Protein AF-A0A6L7LEI4-F1 (afdb_monomer_lite)

Foldseek 3Di:
DDDPNFFEDEFEAEQDPVQKGKRWFAALPDPGQKYKYWYDYDPFIWIDMDGSVCVVVQVLHDWDFDDDDPGTMTIDMDHRVRTHTPVPDPVVVVDPVPPPD

Radius of gyration: 14.84 Å; chains: 1; bounding box: 41×22×40 Å

Structure (mmCIF, N/CA/C/O backbone):
data_AF-A0A6L7LEI4-F1
#
_entry.id   AF-A0A6L7LEI4-F1
#
loop_
_atom_site.group_PDB
_atom_site.id
_atom_site.type_symbol
_atom_site.label_atom_id
_atom_site.label_alt_id
_atom_site.label_comp_id
_atom_site.label_asym_id
_atom_site.label_entity_id
_atom_site.label_seq_id
_atom_site.pdbx_PDB_ins_code
_atom_site.Cartn_x
_atom_site.Cartn_y
_atom_site.Cartn_z
_atom_site.occupancy
_atom_site.B_iso_or_equiv
_atom_site.auth_seq_id
_atom_site.auth_comp_id
_atom_site.auth_asym_id
_atom_site.auth_atom_id
_atom_site.pdbx_PDB_model_num
ATOM 1 N N . MET A 1 1 ? -11.434 9.094 2.748 1.00 85.69 1 MET A N 1
ATOM 2 C CA . MET A 1 1 ? -12.349 9.126 1.585 1.00 85.69 1 MET A CA 1
ATOM 3 C C . MET A 1 1 ? -13.482 8.165 1.875 1.00 85.69 1 MET A C 1
ATOM 5 O O . MET A 1 1 ? -13.210 7.189 2.554 1.00 85.69 1 MET A O 1
ATOM 9 N N . GLU A 1 2 ? -14.703 8.427 1.422 1.00 91.75 2 GLU A N 1
ATOM 10 C CA . GLU A 1 2 ? -15.851 7.546 1.663 1.00 91.75 2 GLU A CA 1
ATOM 11 C C . GLU A 1 2 ? -16.547 7.233 0.336 1.00 91.75 2 GLU A C 1
ATOM 13 O O . GLU A 1 2 ? -16.775 8.143 -0.462 1.00 91.75 2 GLU A O 1
ATOM 18 N N . ILE A 1 3 ? -16.823 5.954 0.079 1.00 90.38 3 ILE A N 1
ATOM 19 C CA . ILE A 1 3 ? -17.623 5.477 -1.057 1.00 90.38 3 ILE A CA 1
ATOM 20 C C . ILE A 1 3 ? -18.539 4.378 -0.534 1.00 90.38 3 ILE A C 1
ATOM 22 O O . ILE A 1 3 ? -18.050 3.437 0.084 1.00 90.38 3 ILE A O 1
ATOM 26 N N . ALA A 1 4 ? -19.837 4.460 -0.843 1.00 91.38 4 ALA A N 1
ATOM 27 C CA . ALA A 1 4 ? -20.820 3.436 -0.480 1.00 91.38 4 ALA A CA 1
ATOM 28 C C . ALA A 1 4 ? -20.757 3.058 1.014 1.00 91.38 4 ALA A C 1
ATOM 30 O O . ALA A 1 4 ? -20.712 1.880 1.350 1.00 91.38 4 ALA A O 1
ATOM 31 N N . GLU A 1 5 ? -20.691 4.074 1.886 1.00 94.69 5 GLU A N 1
ATOM 32 C CA . GLU A 1 5 ? -20.600 3.937 3.353 1.00 94.69 5 GLU A CA 1
ATOM 33 C C . GLU A 1 5 ? -19.324 3.233 3.856 1.00 94.69 5 GLU A C 1
ATOM 35 O O . GLU A 1 5 ? -19.205 2.924 5.039 1.00 94.69 5 GLU A O 1
ATOM 40 N N . LEU A 1 6 ? -18.343 2.999 2.977 1.00 95.56 6 LEU A N 1
ATOM 41 C CA . LEU A 1 6 ? -17.035 2.458 3.328 1.00 95.56 6 LEU A CA 1
ATOM 42 C C . LEU A 1 6 ? -15.991 3.566 3.289 1.00 95.56 6 LEU A C 1
ATOM 44 O O . LEU A 1 6 ? -15.912 4.355 2.344 1.00 95.56 6 LEU A O 1
ATOM 48 N N . THR A 1 7 ? -15.144 3.597 4.308 1.00 97.56 7 THR A N 1
ATOM 49 C CA . THR A 1 7 ? -14.091 4.594 4.463 1.00 97.56 7 THR A CA 1
ATOM 50 C C . THR A 1 7 ? -12.725 4.035 4.063 1.00 97.56 7 THR A C 1
ATOM 52 O O . THR A 1 7 ? -12.334 2.926 4.423 1.00 97.56 7 THR A O 1
ATOM 55 N N . PHE A 1 8 ? -11.964 4.828 3.313 1.00 96.81 8 PHE A N 1
ATOM 56 C CA . PHE A 1 8 ? -10.696 4.435 2.707 1.00 96.81 8 PHE A CA 1
ATOM 57 C C . PHE A 1 8 ? -9.564 5.380 3.117 1.00 96.81 8 PHE A C 1
ATOM 59 O O . PHE A 1 8 ? -9.684 6.612 2.997 1.00 96.81 8 PHE A O 1
ATOM 66 N N . GLU A 1 9 ? -8.439 4.796 3.532 1.00 96.50 9 GLU A N 1
ATOM 67 C CA . GLU A 1 9 ? -7.121 5.428 3.492 1.00 96.50 9 GLU A CA 1
ATOM 68 C C . GLU A 1 9 ? -6.426 5.014 2.188 1.00 96.50 9 GLU A C 1
ATOM 70 O O . GLU A 1 9 ? -6.305 3.832 1.885 1.00 96.50 9 GLU A O 1
ATOM 75 N N . VAL A 1 10 ? -5.970 5.989 1.402 1.00 96.75 10 VAL A N 1
ATOM 76 C CA . VAL A 1 10 ? -5.268 5.738 0.137 1.00 96.75 10 VAL A CA 1
ATOM 77 C C . VAL A 1 10 ? -3.825 6.203 0.277 1.00 96.75 10 VAL A C 1
ATOM 79 O O . VAL A 1 10 ? -3.570 7.319 0.738 1.00 96.75 10 VAL A O 1
ATOM 82 N N . LYS A 1 11 ? -2.877 5.352 -0.116 1.00 97.50 11 LYS A N 1
ATOM 83 C CA . LYS A 1 11 ? -1.448 5.662 -0.168 1.00 97.50 11 LYS A CA 1
ATOM 84 C C . LYS A 1 11 ? -0.920 5.437 -1.568 1.00 97.50 11 LYS A C 1
ATOM 86 O O . LYS A 1 11 ? -1.133 4.386 -2.159 1.00 97.50 11 LYS A O 1
ATOM 91 N N . THR A 1 12 ? -0.166 6.404 -2.057 1.00 97.69 12 THR A N 1
ATOM 92 C CA . THR A 1 12 ? 0.540 6.317 -3.332 1.00 97.69 12 THR A CA 1
ATOM 93 C C . THR A 1 12 ? 2.037 6.277 -3.072 1.00 97.69 12 THR A C 1
ATOM 95 O O . THR A 1 12 ? 2.519 6.954 -2.160 1.00 97.69 12 THR A O 1
ATOM 98 N N . ALA A 1 13 ? 2.781 5.528 -3.874 1.00 98.12 13 ALA A N 1
ATOM 99 C CA . ALA A 1 13 ? 4.237 5.544 -3.844 1.00 98.12 13 ALA A CA 1
ATOM 100 C C . ALA A 1 13 ? 4.792 5.330 -5.253 1.00 98.12 13 ALA A C 1
ATOM 102 O O . ALA A 1 13 ? 4.239 4.552 -6.025 1.00 98.12 13 ALA A O 1
ATOM 103 N N . SER A 1 14 ? 5.894 6.002 -5.575 1.00 97.81 14 SER A N 1
ATOM 104 C CA . SER A 1 14 ? 6.676 5.691 -6.772 1.00 97.81 14 SER A CA 1
ATOM 105 C C . SER A 1 14 ? 7.696 4.599 -6.458 1.00 97.81 14 SER A C 1
ATOM 107 O O . SER A 1 14 ? 8.140 4.498 -5.311 1.00 97.81 14 SER A O 1
ATOM 109 N N . GLU A 1 15 ? 8.064 3.797 -7.456 1.00 97.25 15 GLU A N 1
ATOM 110 C CA . GLU A 1 15 ? 9.144 2.814 -7.317 1.00 97.25 15 GLU A CA 1
ATOM 111 C C . GLU A 1 15 ? 10.457 3.520 -6.941 1.00 97.25 15 GLU A C 1
ATOM 113 O O . GLU A 1 15 ? 10.885 4.478 -7.593 1.00 97.25 15 GLU A O 1
ATOM 118 N N . ASP A 1 16 ? 11.077 3.083 -5.845 1.00 94.44 16 ASP A N 1
ATOM 119 C CA . ASP A 1 16 ? 12.371 3.590 -5.411 1.00 94.44 16 ASP A CA 1
ATOM 120 C C . ASP A 1 16 ? 13.528 2.937 -6.188 1.00 94.44 16 ASP A C 1
ATOM 122 O O . ASP A 1 16 ? 1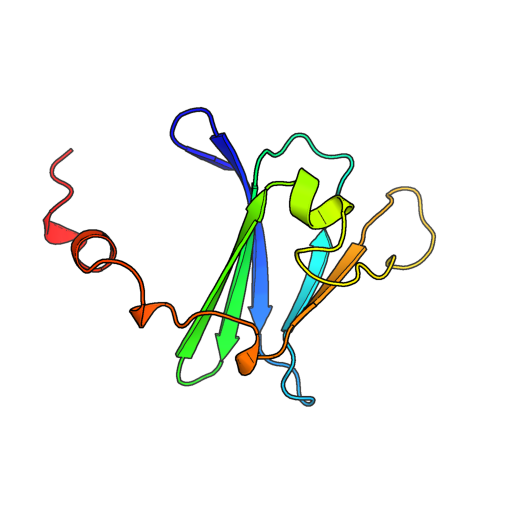3.363 1.984 -6.947 1.00 94.44 16 ASP A O 1
ATOM 126 N N . ARG A 1 17 ? 14.755 3.432 -5.983 1.00 93.12 17 ARG A N 1
ATOM 127 C CA . ARG A 1 17 ? 15.954 2.878 -6.643 1.00 93.12 17 ARG A CA 1
ATOM 128 C C . ARG A 1 17 ? 16.230 1.407 -6.296 1.00 93.12 17 ARG A C 1
ATOM 130 O O . ARG A 1 17 ? 17.049 0.785 -6.962 1.00 93.12 17 ARG A O 1
ATOM 137 N N . GLY A 1 18 ? 15.614 0.881 -5.238 1.00 92.81 18 GLY A N 1
ATOM 138 C CA . GLY A 1 18 ? 15.714 -0.512 -4.812 1.00 92.81 18 GLY A CA 1
ATOM 139 C C . GLY A 1 18 ? 14.612 -1.409 -5.381 1.00 92.81 18 GLY A C 1
ATOM 140 O O . GLY A 1 18 ? 14.535 -2.573 -4.983 1.00 92.81 18 GLY A O 1
ATOM 141 N N . GLY A 1 19 ? 13.762 -0.892 -6.274 1.00 95.12 19 GLY A N 1
ATOM 142 C CA . GLY A 1 19 ? 12.660 -1.637 -6.880 1.00 95.12 19 GLY A CA 1
ATOM 143 C C . GLY A 1 19 ? 11.509 -1.896 -5.909 1.00 95.12 19 GLY A C 1
ATOM 144 O O . GLY A 1 19 ? 10.878 -2.951 -5.953 1.00 95.12 19 GLY A O 1
ATOM 145 N N . SER A 1 20 ? 11.298 -1.005 -4.936 1.00 97.19 20 SER A N 1
ATOM 146 C CA . SER A 1 20 ? 10.245 -1.143 -3.927 1.00 97.19 20 SER A CA 1
ATOM 147 C C . SER A 1 20 ? 9.385 0.112 -3.815 1.00 97.19 20 SER A C 1
ATOM 149 O O . SER A 1 20 ? 9.820 1.229 -4.080 1.00 97.19 20 SER A O 1
ATOM 151 N N . PHE A 1 21 ? 8.153 -0.073 -3.356 1.00 98.19 21 PHE A N 1
ATOM 152 C CA . PHE A 1 21 ? 7.226 0.990 -2.993 1.00 98.19 21 PHE A CA 1
ATOM 153 C C . PHE A 1 21 ? 7.222 1.175 -1.480 1.00 98.19 21 PHE A C 1
ATOM 155 O O . PHE A 1 21 ? 7.118 0.200 -0.736 1.00 98.19 21 PHE A O 1
ATOM 162 N N . GLN A 1 22 ? 7.296 2.423 -1.016 1.00 97.50 22 GLN A N 1
ATOM 163 C CA . GLN A 1 22 ? 7.245 2.764 0.407 1.00 97.50 22 GLN A CA 1
ATOM 164 C C . GLN A 1 22 ? 5.971 3.551 0.721 1.00 97.50 22 GLN A C 1
ATOM 166 O O . GLN A 1 22 ? 5.917 4.774 0.576 1.00 97.50 22 GLN A O 1
ATOM 171 N N . PHE A 1 23 ? 4.937 2.846 1.177 1.0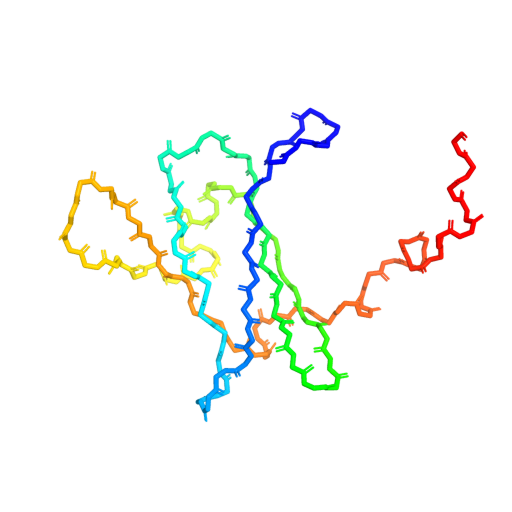0 97.81 23 PHE A N 1
ATOM 172 C CA . PHE A 1 23 ? 3.664 3.440 1.574 1.00 97.81 23 PHE A CA 1
ATOM 173 C C . PHE A 1 23 ? 3.765 3.971 3.003 1.00 97.81 23 PHE A C 1
ATOM 175 O O . PHE A 1 23 ? 3.599 3.242 3.983 1.00 97.81 23 PHE A O 1
ATOM 182 N N . ASN A 1 24 ? 4.087 5.257 3.113 1.0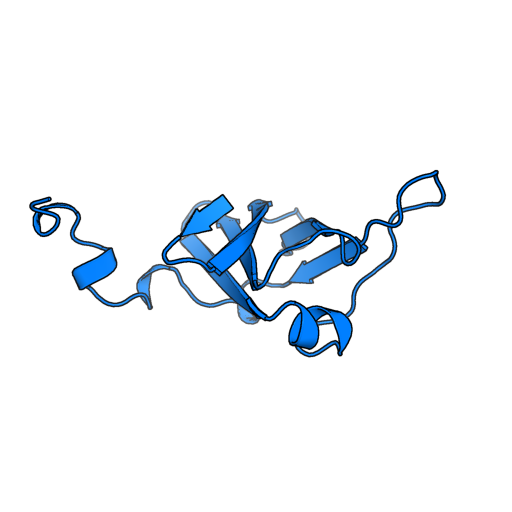0 96.00 24 ASN A N 1
ATOM 183 C CA . ASN A 1 24 ? 4.358 5.920 4.382 1.00 96.00 24 ASN A CA 1
ATOM 184 C C . ASN A 1 24 ? 3.097 6.447 5.075 1.00 96.00 24 ASN A C 1
ATOM 186 O O . ASN A 1 24 ? 2.046 6.672 4.471 1.00 96.00 24 ASN A O 1
ATOM 190 N N . HIS A 1 25 ? 3.252 6.733 6.366 1.00 94.44 25 HIS A N 1
ATOM 191 C CA . HIS A 1 25 ? 2.255 7.390 7.204 1.00 94.44 25 HIS A CA 1
ATOM 192 C C . HIS A 1 25 ? 0.906 6.662 7.293 1.00 94.44 25 HIS A C 1
ATOM 194 O O . HIS A 1 25 ? -0.137 7.312 7.370 1.00 94.44 25 HIS A O 1
ATOM 200 N N . ILE A 1 26 ? 0.916 5.328 7.279 1.00 95.25 26 ILE A N 1
ATOM 201 C CA . ILE A 1 26 ? -0.268 4.505 7.550 1.00 95.25 26 ILE A CA 1
ATOM 202 C C . ILE A 1 26 ? -0.626 4.646 9.029 1.00 95.25 26 ILE A C 1
ATOM 204 O O . ILE A 1 26 ? 0.231 4.493 9.910 1.00 95.25 26 ILE A O 1
ATOM 208 N N . ARG A 1 27 ? -1.894 4.956 9.307 1.00 92.19 27 ARG A N 1
ATOM 209 C CA . ARG A 1 27 ? -2.358 5.326 10.647 1.00 92.19 27 ARG A CA 1
ATOM 210 C C . ARG A 1 27 ? -3.456 4.404 11.143 1.00 92.19 27 ARG A C 1
ATOM 212 O O . ARG A 1 27 ? -4.633 4.650 10.921 1.00 92.19 27 ARG A O 1
ATOM 219 N N . LEU A 1 28 ? -3.076 3.362 11.879 1.00 92.06 28 LEU A N 1
ATOM 220 C CA . LEU A 1 28 ? -4.033 2.405 12.448 1.00 92.06 28 LEU A CA 1
ATOM 221 C C . LEU A 1 28 ? -4.979 3.033 13.489 1.00 92.06 28 LEU A C 1
ATOM 223 O O . LEU A 1 28 ? -5.993 2.438 13.835 1.00 92.06 28 LEU A O 1
ATOM 227 N N . ASP A 1 29 ? -4.690 4.240 13.970 1.00 91.44 29 ASP A N 1
ATOM 228 C CA . ASP A 1 29 ? -5.545 5.000 14.882 1.00 91.44 29 ASP A CA 1
ATOM 229 C C . ASP A 1 29 ? -6.654 5.798 14.169 1.00 91.44 29 ASP A C 1
ATOM 231 O O . ASP A 1 29 ? -7.572 6.287 14.821 1.00 91.44 29 ASP A O 1
ATOM 235 N N . ARG A 1 30 ? -6.617 5.923 12.834 1.00 90.69 30 ARG A N 1
ATOM 236 C CA . ARG A 1 30 ? -7.671 6.602 12.062 1.00 90.69 30 ARG A CA 1
ATOM 237 C C . ARG A 1 30 ? -8.864 5.687 11.790 1.00 90.69 30 ARG A C 1
ATOM 239 O O . ARG A 1 30 ? -8.699 4.486 11.589 1.00 90.69 30 ARG A O 1
ATOM 246 N N . GLY A 1 31 ? -10.064 6.263 11.755 1.00 92.69 31 GLY A N 1
ATOM 247 C CA . GLY A 1 31 ? -11.291 5.564 11.366 1.00 92.69 31 GLY A CA 1
ATOM 248 C C . GLY A 1 31 ? -11.371 5.391 9.852 1.00 92.69 31 GLY A C 1
ATOM 249 O O . GLY A 1 31 ? -11.932 6.248 9.178 1.00 92.69 31 GLY A O 1
ATOM 250 N N . TYR A 1 32 ? -10.753 4.330 9.332 1.00 96.56 32 TYR A N 1
ATOM 251 C CA . TYR A 1 32 ? -10.982 3.840 7.975 1.00 96.56 32 TYR A CA 1
ATOM 252 C C . TYR A 1 32 ? -11.261 2.336 7.999 1.00 96.56 32 TYR A C 1
ATOM 254 O O . TYR A 1 32 ? -10.746 1.625 8.866 1.00 96.56 32 TYR A O 1
ATOM 262 N N . ASP A 1 33 ? -12.019 1.853 7.023 1.00 97.94 33 ASP A N 1
ATOM 263 C CA . ASP A 1 33 ? -12.345 0.437 6.857 1.00 97.94 33 ASP A CA 1
ATOM 264 C C . ASP A 1 33 ? -11.296 -0.284 6.005 1.00 97.94 33 ASP A C 1
ATOM 266 O O . ASP A 1 33 ? -10.903 -1.411 6.318 1.00 97.94 33 ASP A O 1
ATOM 270 N N . TYR A 1 34 ? -10.790 0.384 4.962 1.00 98.19 34 TYR A N 1
ATOM 271 C CA . TYR A 1 34 ? -9.836 -0.188 4.009 1.00 98.19 34 TYR A CA 1
ATOM 272 C C . TYR A 1 34 ? -8.615 0.702 3.760 1.00 98.19 34 TYR A C 1
ATOM 274 O O . TYR A 1 34 ? -8.711 1.929 3.700 1.00 98.19 34 TYR A O 1
ATOM 282 N N . LEU A 1 35 ? -7.464 0.063 3.559 1.00 98.00 35 LEU A N 1
ATOM 283 C CA . LEU A 1 35 ? -6.248 0.676 3.034 1.00 98.00 35 LEU A CA 1
ATOM 284 C C . LEU A 1 35 ? -6.101 0.289 1.561 1.00 98.00 35 LEU A C 1
ATOM 286 O O . LEU A 1 35 ? -6.088 -0.898 1.242 1.00 98.00 35 LEU A O 1
ATOM 290 N N . ILE A 1 36 ? -5.934 1.275 0.685 1.00 97.56 36 ILE A N 1
ATOM 291 C CA . ILE A 1 36 ? -5.580 1.075 -0.724 1.00 97.56 36 ILE A CA 1
ATOM 292 C C . ILE A 1 36 ? -4.171 1.617 -0.950 1.00 97.56 36 ILE A C 1
ATOM 294 O O . ILE A 1 36 ? -3.879 2.769 -0.626 1.00 97.56 36 ILE A O 1
ATOM 298 N N . CYS A 1 37 ? -3.308 0.798 -1.538 1.00 98.25 37 CYS A N 1
ATOM 299 C CA . CYS A 1 37 ? -1.947 1.164 -1.903 1.00 98.25 37 CYS A CA 1
ATOM 300 C C . CYS A 1 37 ? -1.798 1.141 -3.423 1.00 98.25 37 CYS A C 1
ATOM 302 O O . CYS A 1 37 ? -2.050 0.109 -4.039 1.00 98.25 37 CYS A O 1
ATOM 304 N N . LEU A 1 38 ? -1.362 2.257 -4.006 1.00 98.00 38 LEU A N 1
ATOM 305 C CA . LEU A 1 38 ? -1.131 2.429 -5.440 1.00 98.00 38 LEU A CA 1
ATOM 306 C C . LEU A 1 38 ? 0.358 2.696 -5.704 1.00 98.00 38 LEU A C 1
ATOM 308 O O . LEU A 1 38 ? 0.882 3.756 -5.352 1.00 98.00 38 LEU A O 1
ATOM 312 N N . GLY A 1 39 ? 1.041 1.719 -6.288 1.00 98.12 39 GLY A N 1
ATOM 313 C CA . GLY A 1 39 ? 2.416 1.833 -6.757 1.00 98.12 39 GLY A CA 1
ATOM 314 C C . GLY A 1 39 ? 2.453 2.356 -8.190 1.00 98.12 39 GLY A C 1
ATOM 315 O O . GLY A 1 39 ? 1.731 1.855 -9.047 1.00 98.12 39 GLY A O 1
ATOM 316 N N . VAL A 1 40 ? 3.288 3.358 -8.457 1.00 97.38 40 VAL A N 1
ATOM 317 C CA . VAL A 1 40 ? 3.474 3.927 -9.800 1.00 97.38 40 VAL A CA 1
ATOM 318 C C . VAL A 1 40 ? 4.921 3.743 -10.237 1.00 97.38 40 VAL A C 1
ATOM 320 O O . VAL A 1 40 ? 5.849 4.143 -9.529 1.00 97.38 40 VAL A O 1
ATOM 323 N N . ARG A 1 41 ? 5.116 3.181 -11.425 1.00 95.38 41 ARG A N 1
ATOM 324 C CA . ARG A 1 41 ? 6.410 3.089 -12.107 1.00 95.38 41 ARG A CA 1
ATOM 325 C C . ARG A 1 41 ? 6.227 3.434 -13.591 1.00 95.38 41 ARG A C 1
ATOM 327 O O . ARG A 1 41 ? 5.083 3.584 -14.016 1.00 95.38 41 ARG A O 1
ATOM 334 N N . PRO A 1 42 ? 7.301 3.678 -14.360 1.00 90.38 42 PRO A N 1
ATOM 335 C CA . PRO A 1 42 ? 7.169 4.371 -15.643 1.00 90.38 42 PRO A CA 1
ATOM 336 C C . PRO A 1 42 ? 6.235 3.682 -16.652 1.00 90.38 42 PRO A C 1
ATOM 338 O O . PRO A 1 42 ? 5.551 4.373 -17.402 1.00 90.38 42 PRO A O 1
ATOM 341 N N . GLU A 1 43 ? 6.160 2.352 -16.638 1.00 91.19 43 GLU A N 1
ATOM 342 C CA . GLU A 1 43 ? 5.382 1.562 -17.599 1.00 91.19 43 GLU A CA 1
ATOM 343 C C . GLU A 1 43 ? 4.103 0.942 -17.022 1.00 91.19 43 GLU A C 1
ATOM 345 O O . GLU A 1 43 ? 3.283 0.430 -17.781 1.00 91.19 43 GLU A O 1
ATOM 350 N N . GLU A 1 44 ? 3.913 0.968 -15.701 1.00 94.12 44 GLU A N 1
ATOM 351 C CA . GLU A 1 44 ? 2.769 0.310 -15.070 1.00 94.12 44 GLU A CA 1
ATOM 352 C C . GLU A 1 44 ? 2.328 0.979 -13.766 1.00 94.12 44 GLU A C 1
ATOM 354 O O . GLU A 1 44 ? 3.099 1.602 -13.028 1.00 94.12 44 GLU A O 1
ATOM 359 N N . ILE A 1 45 ? 1.046 0.800 -13.462 1.00 96.44 45 ILE A N 1
ATOM 360 C CA . ILE A 1 45 ? 0.474 1.092 -12.156 1.00 96.44 45 ILE A CA 1
ATOM 361 C C . ILE A 1 45 ? 0.091 -0.242 -11.534 1.00 96.44 45 ILE A C 1
ATOM 363 O O . ILE A 1 45 ? -0.600 -1.052 -12.152 1.00 96.44 45 ILE A O 1
ATOM 367 N N . VAL A 1 46 ? 0.515 -0.446 -10.294 1.00 97.56 46 VAL A N 1
ATOM 368 C CA . VAL A 1 46 ? 0.178 -1.627 -9.506 1.00 97.56 46 VAL A CA 1
ATOM 369 C C . VAL A 1 46 ? -0.591 -1.226 -8.259 1.00 97.56 46 VAL A C 1
ATOM 371 O O . V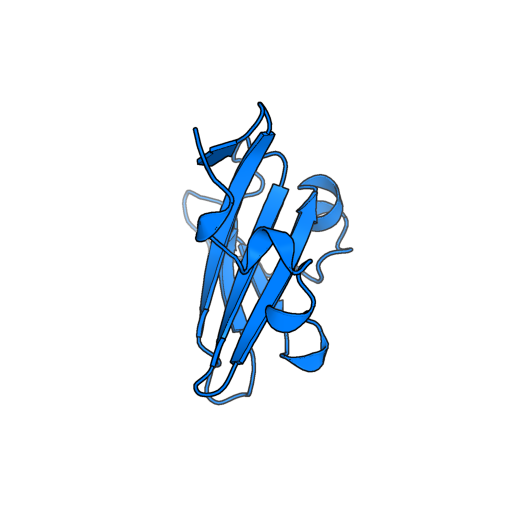AL A 1 46 ? -0.436 -0.121 -7.739 1.00 97.56 46 VAL A O 1
ATOM 374 N N . PHE A 1 47 ? -1.438 -2.108 -7.749 1.00 97.62 47 PHE A N 1
ATOM 375 C CA . PHE A 1 47 ? -2.262 -1.825 -6.586 1.00 97.62 47 PHE A CA 1
ATOM 376 C C . PHE A 1 47 ? -2.447 -3.048 -5.696 1.00 97.62 47 PHE A C 1
ATOM 378 O O . PHE A 1 47 ? -2.288 -4.184 -6.126 1.00 97.62 47 PHE A O 1
ATOM 385 N N . ASN A 1 48 ? -2.817 -2.794 -4.446 1.00 97.69 48 ASN A N 1
ATOM 386 C CA . ASN A 1 48 ? -3.449 -3.758 -3.553 1.00 97.69 48 ASN A CA 1
ATOM 387 C C . ASN A 1 48 ? -4.414 -3.012 -2.623 1.00 97.69 48 ASN A C 1
ATOM 389 O O . ASN A 1 48 ? -4.282 -1.803 -2.407 1.00 97.69 48 ASN A O 1
ATOM 393 N N . GLY A 1 49 ? -5.364 -3.745 -2.048 1.00 96.56 49 GLY A N 1
ATOM 394 C CA . GLY A 1 49 ? -6.275 -3.232 -1.033 1.00 96.56 49 GLY A CA 1
ATOM 395 C C . GLY A 1 49 ? -6.502 -4.260 0.066 1.00 96.56 49 GLY A C 1
ATOM 396 O O . GLY A 1 49 ? -6.537 -5.458 -0.211 1.00 96.56 49 GLY A O 1
ATOM 397 N N . TRP A 1 50 ? -6.657 -3.783 1.298 1.00 98.06 50 TRP A N 1
ATOM 398 C CA . TRP A 1 50 ? -6.856 -4.619 2.482 1.00 98.06 50 TRP A CA 1
ATOM 399 C C . TRP A 1 50 ? -7.851 -3.978 3.437 1.00 98.06 50 TRP A C 1
ATOM 401 O O . TRP A 1 50 ? -7.911 -2.751 3.549 1.00 98.06 50 TRP A O 1
ATOM 411 N N . ARG A 1 51 ? -8.582 -4.801 4.187 1.00 97.81 51 ARG A N 1
ATOM 412 C CA . ARG A 1 51 ? -9.289 -4.349 5.388 1.00 97.81 51 ARG A CA 1
ATOM 413 C C . ARG A 1 51 ? -8.272 -3.857 6.407 1.00 97.81 51 ARG A C 1
ATOM 415 O O . ARG A 1 51 ? -7.191 -4.425 6.547 1.00 97.81 51 ARG A O 1
ATOM 422 N N . LYS A 1 52 ? -8.642 -2.859 7.203 1.00 96.38 52 LYS A N 1
ATOM 423 C CA . LYS A 1 52 ? -7.792 -2.356 8.288 1.00 96.38 52 LYS A CA 1
ATOM 424 C C . LYS A 1 52 ? -7.334 -3.469 9.248 1.00 96.38 52 LYS A C 1
ATOM 426 O O . LYS A 1 52 ? -6.180 -3.456 9.667 1.00 96.38 52 LYS A O 1
ATOM 431 N N . GLY A 1 53 ? -8.205 -4.443 9.534 1.00 96.69 53 GLY A N 1
ATOM 432 C CA . GLY A 1 53 ? -7.873 -5.635 10.328 1.00 96.69 53 GLY A CA 1
ATOM 433 C C . GLY A 1 53 ? -6.718 -6.445 9.731 1.00 96.69 53 GLY A C 1
ATOM 434 O O . GLY A 1 53 ? -5.728 -6.695 10.411 1.00 96.69 53 GLY A O 1
ATOM 435 N N . GLU A 1 54 ? -6.771 -6.725 8.427 1.00 98.19 54 GLU A N 1
ATOM 436 C CA . GLU A 1 54 ? -5.727 -7.459 7.695 1.00 98.19 54 GLU A CA 1
ATOM 437 C C . GLU A 1 54 ? -4.383 -6.713 7.691 1.00 98.19 54 GLU A C 1
ATOM 439 O O . GLU A 1 54 ? -3.313 -7.325 7.700 1.00 98.19 54 GLU A O 1
ATOM 444 N N . VAL A 1 55 ? -4.420 -5.379 7.718 1.00 96.88 55 VAL A N 1
ATOM 445 C CA . VAL A 1 55 ? -3.218 -4.552 7.869 1.00 96.88 55 VAL A CA 1
ATOM 446 C C . VAL A 1 55 ? -2.634 -4.693 9.281 1.00 96.88 55 VAL A C 1
ATOM 448 O O . VAL A 1 55 ? -1.426 -4.869 9.422 1.00 96.88 55 VAL A O 1
ATOM 451 N N . SER A 1 56 ? -3.468 -4.655 10.328 1.00 93.62 56 SER A N 1
ATOM 452 C CA . SER A 1 56 ? -3.014 -4.824 11.719 1.00 93.62 56 SER A CA 1
ATOM 453 C C . SER A 1 56 ? -2.574 -6.250 12.069 1.00 93.62 56 SER A C 1
ATOM 455 O O . SER A 1 56 ? -1.719 -6.425 12.931 1.00 93.62 56 SER A O 1
ATOM 457 N N . GLU A 1 57 ? -3.125 -7.255 11.390 1.00 95.62 57 GLU A N 1
ATOM 458 C CA . GLU A 1 57 ? -2.812 -8.680 11.570 1.00 95.62 57 GLU A CA 1
ATOM 459 C C . GLU A 1 57 ? -1.571 -9.122 10.774 1.00 95.62 57 GLU A C 1
ATOM 461 O O . GLU A 1 57 ? -1.119 -10.257 10.903 1.00 95.62 57 GLU A O 1
ATOM 466 N N . GLY A 1 58 ? -0.998 -8.231 9.954 1.00 96.06 58 GLY A N 1
ATOM 467 C CA . GLY A 1 58 ? 0.209 -8.498 9.167 1.00 96.06 58 GLY A CA 1
ATOM 468 C C . GLY A 1 58 ? -0.034 -9.221 7.839 1.00 96.06 58 GLY A C 1
ATOM 469 O O . GLY A 1 58 ? 0.929 -9.537 7.143 1.00 96.06 58 GLY A O 1
ATOM 470 N N . ILE A 1 59 ? -1.292 -9.430 7.436 1.00 97.25 59 ILE A N 1
ATOM 471 C CA . ILE A 1 59 ? -1.661 -10.050 6.150 1.00 97.25 59 ILE A CA 1
ATOM 472 C C . ILE A 1 59 ? -1.236 -9.155 4.976 1.00 97.25 59 ILE A C 1
ATOM 474 O O . ILE A 1 59 ? -0.755 -9.645 3.955 1.00 97.25 59 ILE A O 1
ATOM 478 N N . ALA A 1 60 ? -1.341 -7.830 5.129 1.00 96.44 60 ALA A N 1
ATOM 479 C CA . ALA A 1 60 ? -0.842 -6.875 4.133 1.00 96.44 60 ALA A CA 1
ATOM 480 C C . ALA A 1 60 ? 0.699 -6.868 4.010 1.00 96.44 60 ALA A C 1
ATOM 482 O O . ALA A 1 60 ? 1.257 -6.416 3.003 1.00 96.44 60 ALA A O 1
ATOM 483 N N . GLY A 1 61 ? 1.386 -7.386 5.031 1.00 95.88 61 GLY A N 1
ATOM 484 C CA . GLY A 1 61 ? 2.831 -7.358 5.210 1.00 95.88 61 GLY A CA 1
ATOM 485 C C . GLY A 1 61 ? 3.238 -6.691 6.525 1.00 95.88 61 GLY A C 1
ATOM 486 O O . GLY A 1 61 ? 2.413 -6.171 7.277 1.00 95.88 61 GLY A O 1
ATOM 487 N N . THR A 1 62 ? 4.541 -6.695 6.803 1.00 95.69 62 THR A N 1
ATOM 488 C CA . THR A 1 62 ? 5.092 -6.127 8.037 1.00 95.69 62 THR A CA 1
ATOM 489 C C . THR A 1 62 ? 5.051 -4.602 8.014 1.00 95.69 62 THR A C 1
ATOM 491 O O . THR A 1 62 ? 5.671 -3.961 7.163 1.00 95.69 62 THR A O 1
ATOM 494 N N . LEU A 1 63 ? 4.379 -4.016 9.004 1.00 95.25 63 LEU A N 1
ATOM 495 C CA . LEU A 1 63 ? 4.423 -2.582 9.257 1.00 95.25 63 LEU A CA 1
ATOM 496 C C . LEU A 1 63 ? 5.680 -2.200 10.040 1.00 95.25 63 LEU A C 1
ATOM 498 O O . LEU A 1 63 ? 5.947 -2.730 11.117 1.00 95.25 63 LEU A O 1
ATOM 502 N N . VAL A 1 64 ? 6.416 -1.215 9.534 1.00 94.38 64 VAL A N 1
ATOM 503 C CA . VAL A 1 64 ? 7.568 -0.626 10.225 1.00 94.38 64 VAL A CA 1
ATOM 504 C C . VAL A 1 64 ? 7.159 0.720 10.803 1.00 94.38 64 VAL A C 1
ATOM 506 O O . VAL A 1 64 ? 6.716 1.604 10.069 1.00 94.38 64 VAL A O 1
ATOM 509 N N . ARG A 1 65 ? 7.311 0.907 12.116 1.00 90.38 65 ARG A N 1
ATOM 510 C CA . ARG A 1 65 ? 7.033 2.196 12.761 1.00 90.38 6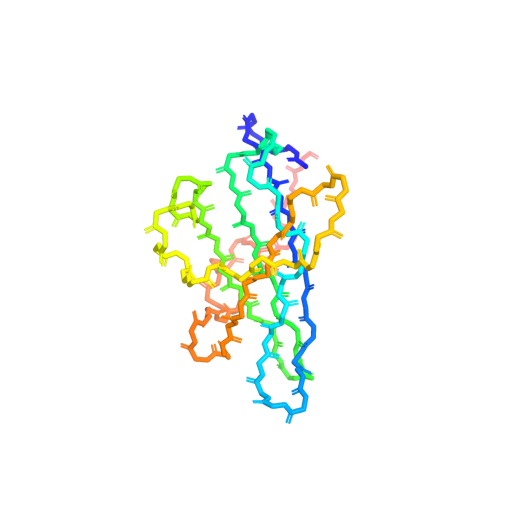5 ARG A CA 1
ATOM 511 C C . ARG A 1 65 ? 7.987 3.264 12.220 1.00 90.38 65 ARG A C 1
ATOM 513 O O . ARG A 1 65 ? 9.202 3.079 12.217 1.00 90.38 65 ARG A O 1
ATOM 520 N N . MET A 1 66 ? 7.435 4.382 11.762 1.00 85.00 66 MET A N 1
ATOM 521 C CA . MET A 1 66 ? 8.215 5.575 11.435 1.00 85.00 66 MET A CA 1
ATOM 522 C C . MET A 1 66 ? 8.501 6.326 12.748 1.00 85.00 66 MET A C 1
ATOM 524 O O . MET A 1 66 ? 7.638 6.332 13.621 1.00 85.00 66 MET A O 1
ATOM 528 N N . ALA A 1 67 ? 9.719 6.862 12.899 1.00 74.81 67 ALA A N 1
ATOM 529 C CA . ALA A 1 67 ? 10.357 7.343 14.140 1.00 74.81 67 ALA A CA 1
ATOM 530 C C . ALA A 1 67 ? 9.472 8.065 15.188 1.00 74.81 67 ALA A C 1
ATOM 532 O O . ALA A 1 67 ? 8.406 8.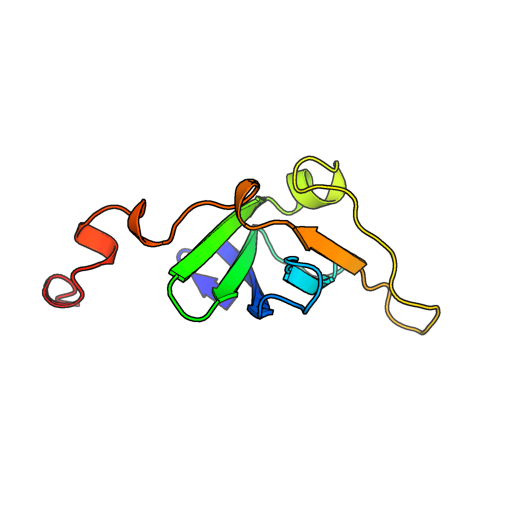602 14.894 1.00 74.81 67 ALA A O 1
ATOM 533 N N . GLU A 1 68 ? 9.951 8.094 16.437 1.00 57.44 68 GLU A N 1
ATOM 534 C CA . GLU A 1 68 ? 9.198 8.567 17.604 1.00 57.44 68 GLU A CA 1
ATOM 535 C C . GLU A 1 68 ? 8.832 10.064 17.559 1.00 57.44 68 GLU A C 1
ATOM 537 O O . GLU A 1 68 ? 9.683 10.945 17.480 1.00 57.44 68 GLU A O 1
ATOM 542 N N . GLY A 1 69 ? 7.526 10.328 17.654 1.00 64.69 69 GLY A N 1
ATOM 543 C CA . GLY A 1 69 ? 6.873 11.632 17.776 1.00 64.69 69 GLY A CA 1
ATOM 544 C C . GLY A 1 69 ? 5.400 11.436 18.178 1.00 64.69 69 GLY A C 1
ATOM 545 O O . GLY A 1 69 ? 4.955 10.299 18.343 1.00 64.69 69 GLY A O 1
ATOM 546 N N . GLN A 1 70 ? 4.626 12.519 18.335 1.00 60.09 70 GLN A N 1
ATOM 547 C CA . GLN A 1 70 ? 3.256 12.482 18.894 1.00 60.09 70 GLN A CA 1
ATOM 548 C C . GLN A 1 70 ? 2.247 11.596 18.130 1.00 60.09 70 GLN A C 1
ATOM 550 O O . GLN A 1 70 ? 1.237 11.206 18.710 1.00 60.09 70 GLN A O 1
ATOM 555 N N . SER A 1 71 ? 2.492 11.248 16.861 1.00 70.44 71 SER A N 1
ATOM 556 C CA . SER A 1 71 ? 1.606 10.373 16.079 1.00 70.44 71 SER A CA 1
ATOM 557 C C . SER A 1 71 ? 2.275 9.042 15.735 1.00 70.44 71 SER A C 1
ATOM 559 O O . SER A 1 71 ? 3.291 9.024 15.037 1.00 70.44 71 SER A O 1
ATOM 561 N N . VAL A 1 72 ? 1.670 7.924 16.153 1.00 83.31 72 VAL A N 1
ATOM 562 C CA . VAL A 1 72 ? 2.096 6.579 15.740 1.00 83.31 72 VAL A CA 1
ATOM 563 C C . VAL A 1 72 ? 1.759 6.394 14.261 1.00 83.31 72 VAL A C 1
ATOM 565 O O . VAL A 1 72 ? 0.597 6.257 13.884 1.00 83.31 72 VAL A O 1
ATOM 568 N N . THR A 1 73 ? 2.783 6.411 13.410 1.00 91.81 73 THR A N 1
ATOM 569 C CA . THR A 1 73 ? 2.630 6.173 11.974 1.00 91.81 73 THR A CA 1
ATOM 570 C C . THR A 1 73 ? 3.516 5.026 11.516 1.00 91.81 73 THR A C 1
ATOM 572 O O . THR A 1 73 ? 4.592 4.794 12.071 1.00 91.81 73 THR A O 1
ATOM 575 N N . HIS A 1 74 ? 3.048 4.297 10.509 1.00 94.81 74 HIS A N 1
ATOM 576 C CA . HIS A 1 74 ? 3.708 3.108 9.990 1.00 94.81 74 HIS A CA 1
ATOM 577 C C . HIS A 1 74 ? 4.046 3.261 8.510 1.00 94.81 74 HIS A C 1
ATOM 579 O O . HIS A 1 74 ? 3.430 4.045 7.784 1.00 94.81 74 HIS A O 1
ATOM 585 N N . LYS A 1 75 ? 5.016 2.466 8.076 1.00 95.94 75 LYS A N 1
ATOM 586 C CA . LYS A 1 75 ? 5.407 2.254 6.692 1.00 95.94 75 LYS A CA 1
ATOM 587 C C . LYS A 1 75 ? 5.126 0.807 6.307 1.00 95.94 75 LYS A C 1
ATOM 589 O O . LYS A 1 75 ? 5.499 -0.098 7.051 1.00 95.94 75 LYS A O 1
ATOM 594 N N . LEU A 1 76 ? 4.531 0.611 5.137 1.00 97.69 76 LEU A N 1
ATOM 595 C CA . LEU A 1 76 ? 4.426 -0.684 4.469 1.00 97.69 76 LEU A CA 1
ATOM 596 C C . LEU A 1 76 ? 5.296 -0.651 3.209 1.00 97.69 76 LEU A C 1
ATOM 598 O O . LEU A 1 76 ? 5.157 0.258 2.390 1.00 97.69 76 LEU A O 1
ATOM 602 N N . THR A 1 77 ? 6.184 -1.631 3.058 1.00 97.88 77 THR A N 1
ATOM 603 C CA . THR A 1 77 ? 7.035 -1.768 1.869 1.00 97.88 77 THR A CA 1
ATOM 604 C C . THR A 1 77 ? 6.558 -2.943 1.026 1.00 97.88 77 THR A C 1
ATOM 606 O O . THR A 1 77 ? 6.352 -4.025 1.573 1.00 97.88 77 THR A O 1
ATOM 609 N N . LYS A 1 78 ? 6.409 -2.749 -0.289 1.00 98.00 78 LYS A N 1
ATOM 610 C CA . LYS A 1 78 ? 6.014 -3.797 -1.248 1.00 98.00 78 LYS A CA 1
ATOM 611 C C . LYS A 1 78 ? 6.925 -3.784 -2.470 1.00 98.00 78 LYS A C 1
ATOM 613 O O . LYS A 1 78 ? 7.370 -2.711 -2.875 1.00 98.00 78 LYS A O 1
ATOM 618 N N . ARG A 1 79 ? 7.170 -4.947 -3.070 1.00 96.94 79 ARG A N 1
ATOM 619 C CA . ARG A 1 79 ? 7.750 -5.048 -4.416 1.00 96.94 79 ARG A CA 1
ATOM 620 C C . ARG A 1 79 ? 6.645 -5.098 -5.476 1.00 96.94 79 ARG A C 1
ATOM 622 O O . ARG A 1 79 ? 5.522 -5.458 -5.122 1.00 96.94 79 ARG A O 1
ATOM 629 N N . PRO A 1 80 ? 6.946 -4.785 -6.749 1.00 96.00 80 PRO A N 1
ATOM 630 C CA . PRO A 1 80 ? 6.002 -4.966 -7.853 1.00 96.00 80 PRO A CA 1
ATOM 631 C C . PRO A 1 80 ? 5.357 -6.358 -7.875 1.00 96.00 80 PRO A C 1
ATOM 633 O O . PRO A 1 80 ? 4.136 -6.444 -7.900 1.00 96.00 80 PRO A O 1
ATOM 636 N N . ASP A 1 81 ? 6.149 -7.422 -7.711 1.00 95.50 81 ASP A N 1
ATOM 637 C CA . ASP A 1 81 ? 5.667 -8.817 -7.723 1.00 95.50 81 ASP A CA 1
ATOM 638 C C . ASP A 1 81 ? 4.690 -9.158 -6.581 1.00 95.50 81 ASP A C 1
ATOM 640 O O . ASP A 1 81 ? 3.982 -10.161 -6.636 1.00 95.50 81 ASP A O 1
ATOM 644 N N . ASP A 1 82 ? 4.637 -8.331 -5.532 1.00 96.06 82 ASP A N 1
ATOM 645 C CA . ASP A 1 82 ? 3.695 -8.496 -4.426 1.00 96.06 82 ASP A CA 1
ATOM 646 C C . ASP A 1 82 ? 2.365 -7.748 -4.647 1.00 96.06 82 ASP A C 1
ATOM 648 O O . ASP A 1 82 ? 1.508 -7.722 -3.751 1.00 96.06 82 ASP A O 1
ATOM 652 N N . MET A 1 83 ? 2.225 -7.044 -5.770 1.00 97.12 83 MET A N 1
ATOM 653 C CA . MET A 1 83 ? 1.101 -6.170 -6.094 1.00 97.12 83 MET A CA 1
ATOM 654 C C . MET A 1 83 ? 0.422 -6.623 -7.388 1.00 97.12 83 MET A C 1
ATOM 656 O O . MET A 1 83 ? 1.003 -7.330 -8.205 1.00 97.12 83 MET A O 1
ATOM 660 N N . ARG A 1 84 ? -0.843 -6.242 -7.561 1.00 96.75 84 ARG A N 1
ATOM 661 C CA . ARG A 1 84 ? -1.622 -6.565 -8.764 1.00 96.75 84 ARG A CA 1
ATOM 662 C C . ARG A 1 84 ? -1.471 -5.468 -9.801 1.00 96.75 84 ARG A C 1
ATOM 664 O O . ARG A 1 84 ? -1.403 -4.300 -9.427 1.00 96.75 84 ARG A O 1
ATOM 671 N N . SER A 1 85 ? -1.476 -5.813 -11.083 1.00 95.56 85 SER A N 1
ATOM 672 C CA . SER A 1 85 ? -1.487 -4.798 -12.137 1.00 95.56 85 SER A CA 1
ATOM 673 C C . SER A 1 85 ? -2.846 -4.107 -12.170 1.00 95.56 85 SER A C 1
ATOM 675 O O . SER A 1 85 ? -3.875 -4.763 -12.020 1.00 95.56 85 SER A O 1
ATOM 677 N N . ILE A 1 86 ? -2.892 -2.792 -12.408 1.00 93.50 86 ILE A N 1
ATOM 678 C CA . ILE A 1 86 ? -4.167 -2.085 -12.611 1.00 93.50 86 ILE A CA 1
ATOM 679 C C . ILE A 1 86 ? -4.964 -2.661 -13.795 1.00 93.50 86 ILE A C 1
ATOM 681 O O . ILE A 1 86 ? -6.192 -2.589 -13.808 1.00 93.50 86 ILE A O 1
ATOM 685 N N . GLU A 1 87 ? -4.279 -3.299 -14.747 1.00 91.94 87 GLU A N 1
ATOM 686 C CA . GLU A 1 87 ? -4.895 -3.985 -15.885 1.00 91.94 87 GLU A CA 1
ATOM 687 C C . GLU A 1 87 ? -5.712 -5.222 -15.485 1.00 91.94 87 GLU A C 1
ATOM 689 O O . GLU A 1 87 ? -6.572 -5.664 -16.253 1.00 91.94 87 GLU A O 1
ATOM 694 N N . ASP A 1 88 ? -5.512 -5.740 -14.269 1.00 91.69 88 ASP A N 1
ATOM 695 C CA . ASP A 1 88 ? -6.304 -6.839 -13.710 1.00 91.69 88 ASP A CA 1
ATOM 696 C C . ASP A 1 88 ? -7.702 -6.378 -13.260 1.00 91.69 88 ASP A C 1
ATOM 698 O O . ASP A 1 88 ? -8.563 -7.203 -12.940 1.00 91.69 88 ASP A O 1
ATOM 702 N N . LEU A 1 89 ? -7.964 -5.064 -13.221 1.00 89.06 89 LEU A N 1
ATOM 703 C CA . LEU A 1 89 ? -9.287 -4.553 -12.881 1.00 89.06 89 LEU A CA 1
ATOM 704 C C . LEU A 1 89 ? -10.320 -4.929 -13.960 1.00 89.06 89 LEU A C 1
ATOM 706 O O . LEU A 1 89 ? -10.029 -4.889 -15.165 1.00 89.06 89 LEU A O 1
ATOM 710 N N . PRO A 1 90 ? -11.567 -5.245 -13.561 1.00 88.19 90 PRO A N 1
ATOM 711 C CA . PRO A 1 90 ? -12.652 -5.498 -14.499 1.00 88.19 90 PRO A CA 1
ATOM 712 C C . PRO A 1 90 ? -12.796 -4.387 -15.545 1.00 88.19 90 PRO A C 1
ATOM 714 O O . PRO A 1 90 ? -12.704 -3.202 -15.226 1.00 88.19 90 PRO A O 1
ATOM 717 N N . GLY A 1 91 ? -13.075 -4.758 -16.798 1.00 83.62 91 GLY A N 1
ATOM 718 C CA . GLY A 1 91 ? -13.161 -3.803 -17.912 1.00 83.62 91 GLY A CA 1
ATOM 719 C C . GLY A 1 91 ? -14.182 -2.674 -17.708 1.00 83.62 91 GLY A C 1
ATOM 720 O O . GLY A 1 91 ? -13.973 -1.571 -18.199 1.00 83.62 91 GLY A O 1
ATOM 721 N N . TRP A 1 92 ? -15.241 -2.901 -16.924 1.00 83.44 92 TRP A N 1
ATOM 722 C CA . TRP A 1 92 ? -16.230 -1.864 -16.601 1.00 83.44 92 TRP A CA 1
ATOM 723 C C . TRP A 1 92 ? -15.668 -0.731 -15.726 1.00 83.44 92 TRP A C 1
ATOM 725 O O . TRP A 1 92 ? -16.192 0.374 -15.775 1.00 83.44 92 TRP A O 1
ATOM 735 N N . ILE A 1 93 ? -14.590 -0.970 -14.968 1.00 82.69 93 ILE A N 1
ATOM 736 C CA . ILE A 1 93 ? -13.876 0.083 -14.223 1.00 82.69 93 ILE A CA 1
ATOM 737 C C . ILE A 1 93 ? -13.000 0.913 -15.169 1.00 82.69 93 ILE A C 1
ATOM 739 O O . ILE A 1 93 ? -12.813 2.108 -14.958 1.00 82.69 93 ILE A O 1
ATOM 743 N N . ARG A 1 94 ? -12.466 0.286 -16.223 1.00 72.06 94 ARG A N 1
ATOM 744 C CA . ARG A 1 94 ? -11.567 0.930 -17.193 1.00 72.06 94 ARG A CA 1
ATOM 745 C C . ARG A 1 94 ? -12.307 1.816 -18.202 1.00 72.06 94 ARG A C 1
ATOM 747 O O . ARG A 1 94 ? -11.715 2.752 -18.729 1.00 72.06 94 ARG A O 1
ATOM 754 N N . ASN A 1 95 ? -13.597 1.566 -18.430 1.00 72.88 95 ASN A N 1
ATOM 755 C CA . ASN A 1 95 ? -14.420 2.316 -19.379 1.00 72.88 95 ASN A CA 1
ATOM 756 C C . ASN A 1 95 ? -15.301 3.354 -18.663 1.00 72.88 95 ASN A C 1
ATOM 758 O O . ASN A 1 95 ? -16.421 3.069 -18.237 1.00 72.88 95 ASN A O 1
ATOM 762 N N . ILE A 1 96 ? -14.801 4.590 -18.568 1.00 62.75 96 ILE A N 1
ATOM 763 C CA . ILE A 1 96 ? -15.515 5.733 -17.961 1.00 62.75 96 ILE A CA 1
ATOM 764 C C . ILE A 1 96 ? -16.785 6.116 -18.756 1.00 62.75 96 ILE A C 1
ATOM 766 O O . ILE A 1 96 ? -17.699 6.716 -18.197 1.00 62.75 96 ILE A O 1
ATOM 770 N N . GLU A 1 97 ? -16.907 5.701 -20.021 1.00 61.03 97 GLU A N 1
ATOM 771 C CA . GLU A 1 97 ? -18.067 6.000 -20.881 1.00 61.03 97 GLU A CA 1
ATOM 772 C C . GLU A 1 97 ? -19.387 5.352 -20.419 1.00 61.03 97 GLU A C 1
ATOM 774 O O . GLU A 1 97 ? -20.460 5.764 -20.849 1.00 61.03 97 GLU A O 1
ATOM 779 N N . THR A 1 98 ? -19.338 4.369 -19.514 1.00 55.12 98 THR A N 1
ATOM 780 C CA . THR A 1 98 ? -20.536 3.687 -18.987 1.00 55.12 98 THR A CA 1
ATOM 781 C C . THR A 1 98 ? -21.119 4.293 -17.708 1.00 55.12 98 THR A C 1
ATOM 783 O O . THR A 1 98 ? -22.176 3.851 -17.258 1.00 55.12 98 THR A O 1
ATOM 786 N N . LEU A 1 99 ? -20.493 5.318 -17.123 1.00 54.97 99 LEU A N 1
ATOM 787 C CA . LEU A 1 99 ? -21.030 6.009 -15.946 1.00 54.97 99 LEU A CA 1
ATOM 788 C C . LEU A 1 99 ? -21.986 7.128 -16.381 1.00 54.97 99 LEU A C 1
ATOM 790 O O . LEU A 1 99 ? -21.689 8.312 -16.258 1.00 54.97 99 LEU A O 1
ATOM 794 N N . SER A 1 100 ? -23.146 6.734 -16.908 1.00 51.69 100 SER A N 1
ATOM 795 C CA . SER A 1 100 ? -24.313 7.620 -16.960 1.00 51.69 100 SER A CA 1
ATOM 796 C C . SER A 1 100 ? -24.906 7.689 -15.551 1.00 51.69 100 SER A C 1
ATOM 798 O O . SER A 1 100 ? -25.640 6.785 -15.151 1.00 51.69 100 SER A O 1
ATOM 800 N N . ILE A 1 101 ? -24.517 8.712 -14.788 1.00 53.28 101 ILE A N 1
ATOM 801 C CA . ILE A 1 101 ? -25.192 9.123 -13.548 1.00 53.28 101 ILE A CA 1
ATOM 802 C C . ILE A 1 101 ? -26.123 10.283 -13.889 1.00 53.28 101 ILE A C 1
ATOM 804 O O . ILE A 1 101 ? -25.656 11.192 -14.614 1.00 53.28 101 ILE A O 1
#

Secondary structure (DSSP, 8-state):
-EETTEEEEEEEEEPPTTS-EEEEEE-TTS--SEEEEEEEETTEEEEEEEEHHHHHTTTT-PEEEE-SSSS-EEEEEE-GGGSEEGGGS-HHHH-GGG---

Sequence (101 aa):
MEIAELTFEVKTASEDRGGSFQFNHIRLDRGYDYLICLGVRPEEIVFNGWRKGEVSEGIAGTLVRMAEGQSVTHKLTKRPDDMRSIEDLPGWIRNIETLSI

pLDDT: mean 90.51, std 11.7, range [51.69, 98.25]